Protein AF-A0A7D7VQY8-F1 (afdb_monomer)

Radius of gyration: 16.35 Å; Cα contacts (8 Å, |Δi|>4): 205; chains: 1; bounding box: 40×36×48 Å

Solvent-accessible surface area (backbone atoms only — not comparable to full-atom values): 7062 Å² total; per-residue (Å²): 98,48,28,39,61,49,46,52,49,54,50,51,50,51,53,47,31,70,70,41,86,53,70,70,53,47,66,67,78,67,68,69,46,79,44,56,21,20,31,60,9,71,38,97,61,21,48,47,56,94,84,37,50,26,38,37,39,31,41,57,16,86,73,41,86,80,78,50,50,75,72,21,52,42,67,46,51,72,48,76,42,78,46,77,40,63,86,42,66,48,86,42,68,68,57,55,54,51,56,50,69,72,53,82,58,61,46,68,45,82,39,79,92,76,75,43,77,44,74,77,51,59,118

pLDDT: mean 78.84, std 13.05, range [48.16, 96.81]

Secondary structure (DSSP, 8-state):
--HHHHHHHHHHHHHHHHH-SSTTGGG----EEEEES-TTTTSTTSPPPTTSEEEEEE---TT-TTS-TTTT-PPPTT-SEEEE-TTSPTT-HHHHHHHHHTS--EEEEEETTTTEEEEEEE-

Nearest PDB structures (foldseek):
  1rfl-assembly1_A  TM=3.544E-01  e=9.339E+00  Escherichia coli
  6o55-assembly1_A  TM=3.135E-01  e=9.973E+00  Legionella pneumophila subsp. pneumophila str. Philadelphia 1

Mean predicted aligned error: 8.58 Å

Foldseek 3Di:
DQQLVLLVVVVVQLVCQCPPPDVVSVPDDQAEDEAELAACLVPPSRADDLRHAYEYEQEQEPPPVPVCSVGRRDDHHNHPYYHYDHHDDRPDVVVVVVVVVVDWDADWDQDPVVRDTHGPGTD

Structure (mmCIF, N/CA/C/O backbone):
data_AF-A0A7D7VQY8-F1
#
_entry.id   AF-A0A7D7VQY8-F1
#
loop_
_atom_site.group_PDB
_atom_site.id
_atom_site.type_symbol
_atom_site.label_atom_id
_atom_site.label_alt_id
_atom_site.label_comp_id
_atom_site.label_asym_id
_atom_site.label_entity_id
_atom_site.label_seq_id
_atom_site.pdbx_PDB_ins_code
_atom_site.Cartn_x
_atom_site.Cartn_y
_atom_site.Cartn_z
_atom_site.occupancy
_atom_site.B_iso_or_equiv
_atom_site.auth_seq_id
_atom_site.auth_comp_id
_atom_site.auth_asym_id
_atom_site.auth_atom_id
_atom_site.pdbx_PDB_model_num
ATOM 1 N N . MET A 1 1 ? 1.894 1.555 -14.388 1.00 54.47 1 MET A N 1
ATOM 2 C CA . MET A 1 1 ? 1.509 2.930 -14.811 1.00 54.47 1 MET A CA 1
ATOM 3 C C . MET A 1 1 ? 0.106 3.324 -14.330 1.00 54.47 1 MET A C 1
ATOM 5 O O . MET A 1 1 ? -0.857 3.244 -15.089 1.00 54.47 1 MET A O 1
ATOM 9 N N . GLY A 1 2 ? -0.042 3.759 -13.075 1.00 57.84 2 GLY A N 1
ATOM 10 C CA . GLY A 1 2 ? -1.352 4.196 -12.558 1.00 57.84 2 GLY A CA 1
ATOM 11 C C . GLY A 1 2 ? -1.338 4.964 -11.236 1.00 57.84 2 GLY A C 1
ATOM 12 O O . GLY A 1 2 ? -2.393 5.136 -10.639 1.00 57.84 2 GLY A O 1
ATOM 13 N N . ASP A 1 3 ? -0.182 5.426 -10.772 1.00 64.12 3 ASP A N 1
ATOM 14 C CA . ASP A 1 3 ? 0.038 5.754 -9.357 1.00 64.12 3 ASP A CA 1
ATOM 15 C C . ASP A 1 3 ? -0.892 6.822 -8.779 1.00 64.12 3 ASP A C 1
ATOM 17 O O . ASP A 1 3 ? -1.682 6.548 -7.881 1.00 64.12 3 ASP A O 1
ATOM 21 N N . VAL A 1 4 ? -0.926 8.018 -9.375 1.00 66.50 4 VAL A N 1
ATOM 22 C CA . VAL A 1 4 ? -1.815 9.103 -8.917 1.00 66.50 4 VAL A CA 1
ATOM 23 C C . VAL A 1 4 ? -3.295 8.685 -8.935 1.00 66.50 4 VAL A C 1
ATOM 25 O O . VAL A 1 4 ? -4.085 9.107 -8.085 1.00 66.50 4 VAL A O 1
ATOM 28 N N . TYR A 1 5 ? -3.685 7.825 -9.881 1.00 71.69 5 TYR A N 1
ATOM 29 C CA . TYR A 1 5 ? -5.033 7.260 -9.925 1.00 71.69 5 TYR A CA 1
ATOM 30 C C . TYR A 1 5 ? -5.256 6.241 -8.792 1.00 71.69 5 TYR A C 1
ATOM 32 O O . TYR A 1 5 ? -6.290 6.289 -8.121 1.00 71.69 5 TYR A O 1
ATOM 40 N N . GLY A 1 6 ? -4.269 5.383 -8.524 1.00 81.00 6 GLY A N 1
ATOM 41 C CA . GLY A 1 6 ? -4.245 4.441 -7.404 1.00 81.00 6 GLY A CA 1
ATOM 42 C C . GLY A 1 6 ? -4.380 5.139 -6.050 1.00 81.00 6 GLY A C 1
ATOM 43 O O . GLY A 1 6 ? -5.275 4.798 -5.274 1.00 81.00 6 GLY A O 1
ATOM 44 N N . LYS A 1 7 ? -3.607 6.204 -5.798 1.00 86.31 7 LYS A N 1
ATOM 45 C CA . LYS A 1 7 ? -3.716 7.006 -4.563 1.00 86.31 7 LYS A CA 1
ATOM 46 C C . LYS A 1 7 ? -5.095 7.638 -4.399 1.00 86.31 7 LYS A C 1
ATOM 48 O O . LYS A 1 7 ? -5.664 7.639 -3.303 1.00 86.31 7 LYS A O 1
ATOM 53 N N . GLY A 1 8 ? -5.680 8.133 -5.493 1.00 85.75 8 GLY A N 1
ATOM 54 C CA . GLY A 1 8 ? -7.060 8.621 -5.506 1.00 85.75 8 GLY A CA 1
ATOM 55 C C . GLY A 1 8 ? -8.070 7.547 -5.087 1.00 85.75 8 GLY A C 1
ATOM 56 O O . GLY A 1 8 ? -8.988 7.825 -4.311 1.00 85.75 8 GLY A O 1
ATOM 57 N N . PHE A 1 9 ? -7.870 6.309 -5.542 1.00 88.88 9 PHE A N 1
ATOM 58 C CA . PHE A 1 9 ? -8.712 5.171 -5.187 1.00 88.88 9 PHE A CA 1
ATOM 59 C C . PHE A 1 9 ? -8.564 4.770 -3.714 1.00 88.88 9 PHE A C 1
ATOM 61 O O . PHE A 1 9 ? -9.571 4.634 -3.016 1.00 88.88 9 PHE A O 1
ATOM 68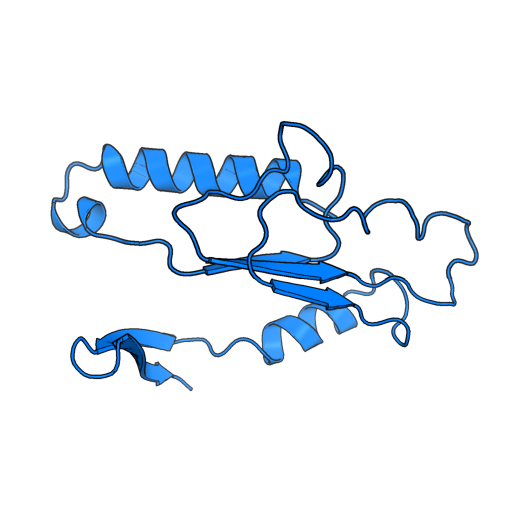 N N . VAL A 1 10 ? -7.331 4.683 -3.199 1.00 91.00 10 VAL A N 1
ATOM 69 C CA . VAL A 1 10 ? -7.061 4.431 -1.770 1.00 91.00 10 VAL A CA 1
ATOM 70 C C . VAL A 1 10 ? -7.748 5.488 -0.904 1.00 91.00 10 VAL A C 1
ATOM 72 O O . VAL A 1 10 ? -8.445 5.155 0.058 1.00 91.00 10 VAL A O 1
ATOM 75 N N . LYS A 1 11 ? -7.644 6.769 -1.281 1.00 90.81 11 LYS A N 1
ATOM 76 C CA . LYS A 1 11 ? -8.326 7.861 -0.578 1.00 90.81 11 LYS A CA 1
ATOM 77 C C . LYS A 1 11 ? -9.847 7.681 -0.565 1.00 90.81 11 LYS A C 1
ATOM 79 O O . LYS A 1 11 ? -10.463 7.828 0.491 1.00 90.81 11 LYS A O 1
ATOM 84 N N . ALA A 1 12 ? -10.448 7.331 -1.702 1.00 91.69 12 ALA A N 1
ATOM 85 C CA . ALA A 1 12 ? -11.885 7.085 -1.796 1.00 91.69 12 ALA A CA 1
ATOM 86 C C . ALA A 1 12 ? -12.329 5.899 -0.919 1.00 91.69 12 ALA A C 1
ATOM 88 O O . ALA A 1 12 ? -13.353 5.991 -0.240 1.00 91.69 12 ALA A O 1
ATOM 89 N N . ILE A 1 13 ? -11.542 4.818 -0.861 1.00 93.25 13 ILE A N 1
ATOM 90 C CA . ILE A 1 13 ? -11.806 3.677 0.030 1.00 93.25 13 ILE A CA 1
ATOM 91 C C . ILE A 1 13 ? -11.751 4.115 1.496 1.00 93.25 13 ILE A C 1
ATOM 93 O O . ILE A 1 13 ? -12.662 3.795 2.261 1.00 93.25 13 ILE A O 1
ATOM 97 N N . LYS A 1 14 ? -10.733 4.884 1.904 1.00 93.31 14 LYS A N 1
ATOM 98 C CA . LYS A 1 14 ? -10.639 5.407 3.279 1.00 93.31 14 LYS A CA 1
ATOM 99 C C . LYS A 1 14 ? -11.846 6.273 3.639 1.00 93.31 14 LYS A C 1
ATOM 101 O O . LYS A 1 14 ? -12.396 6.142 4.734 1.00 93.31 14 LYS A O 1
ATOM 106 N N . GLU A 1 15 ? -12.277 7.145 2.728 1.00 94.25 15 GLU A N 1
ATOM 107 C CA . GLU A 1 15 ? -13.473 7.971 2.919 1.00 94.25 15 GLU A CA 1
ATOM 108 C C . GLU A 1 15 ? -14.745 7.121 3.028 1.00 94.25 15 GLU A C 1
ATOM 110 O O . GLU A 1 15 ? -15.573 7.374 3.908 1.00 94.25 15 GLU A O 1
ATOM 115 N N . TYR A 1 16 ? -14.883 6.087 2.196 1.00 95.06 16 TYR A N 1
ATOM 116 C CA . TYR A 1 16 ? -15.990 5.137 2.268 1.00 95.06 16 TYR A CA 1
ATOM 117 C C . TYR A 1 16 ? -16.015 4.404 3.614 1.00 95.06 16 TYR A C 1
ATOM 119 O O . TYR A 1 16 ? -17.035 4.441 4.302 1.00 95.06 16 TYR A O 1
ATOM 127 N N . ILE A 1 17 ? -14.888 3.810 4.026 1.00 94.62 17 ILE A N 1
ATOM 128 C CA . ILE A 1 17 ? -14.732 3.094 5.301 1.00 94.62 17 ILE A CA 1
ATOM 129 C C . ILE A 1 17 ? -15.127 4.000 6.466 1.00 94.62 17 ILE A C 1
ATOM 131 O O . ILE A 1 17 ? -15.975 3.625 7.275 1.00 94.62 17 ILE A O 1
ATOM 135 N N . LYS A 1 18 ? -14.573 5.218 6.523 1.00 93.19 18 LYS A N 1
ATOM 136 C CA . LYS A 1 18 ? -14.795 6.176 7.615 1.00 93.19 18 LYS A CA 1
ATOM 137 C C . LYS A 1 18 ? -16.259 6.595 7.751 1.00 93.19 18 LYS A C 1
ATOM 139 O O . LYS A 1 18 ? -16.759 6.725 8.869 1.00 93.19 18 LYS A O 1
ATOM 144 N N . ASN A 1 19 ? -16.939 6.810 6.626 1.00 95.81 19 ASN A N 1
ATOM 145 C CA . ASN A 1 19 ? -18.304 7.336 6.594 1.00 95.81 19 ASN A CA 1
ATOM 146 C C . ASN A 1 19 ? -19.381 6.240 6.522 1.00 95.81 19 ASN A C 1
ATOM 148 O O . ASN A 1 19 ? -20.575 6.547 6.460 1.00 95.81 19 ASN A O 1
ATOM 152 N N . HIS A 1 20 ? -18.992 4.963 6.531 1.00 96.81 20 HIS A N 1
ATOM 153 C CA . HIS A 1 20 ? -19.936 3.866 6.376 1.00 96.81 20 HIS A CA 1
ATOM 154 C C . HIS A 1 20 ? -20.894 3.739 7.571 1.00 96.81 20 HIS A C 1
ATOM 156 O O . HIS A 1 20 ? -20.512 3.886 8.735 1.00 96.81 20 HIS A O 1
ATOM 162 N N . LYS A 1 21 ? -22.161 3.396 7.304 1.00 96.19 21 LYS A N 1
ATOM 163 C CA . LYS A 1 21 ? -23.176 3.226 8.361 1.00 96.19 21 LYS A CA 1
ATOM 164 C C . LYS A 1 21 ? -22.862 2.027 9.263 1.00 96.19 21 LYS A C 1
ATOM 166 O O . LYS A 1 21 ? -22.948 2.136 10.487 1.00 96.19 21 LYS A O 1
ATOM 171 N N . ASP A 1 22 ? -22.449 0.909 8.665 1.00 95.81 22 ASP A N 1
ATOM 172 C CA . ASP A 1 22 ? -22.071 -0.312 9.391 1.00 95.81 22 ASP A CA 1
ATOM 173 C C . ASP A 1 22 ? -20.797 -0.084 10.240 1.00 95.81 22 ASP A C 1
ATOM 175 O O . ASP A 1 22 ? -19.740 0.220 9.675 1.00 95.81 22 ASP A O 1
ATOM 179 N N . PRO A 1 23 ? -20.858 -0.231 11.582 1.00 92.75 23 PRO A N 1
ATOM 180 C CA . PRO A 1 23 ? -19.692 -0.113 12.459 1.00 92.75 23 PRO A CA 1
ATOM 181 C C . PRO A 1 23 ? -18.569 -1.113 12.165 1.00 92.75 23 PRO A C 1
ATOM 183 O O . PRO A 1 23 ? -17.425 -0.838 12.511 1.00 92.75 23 PRO A O 1
ATOM 186 N N . ARG A 1 24 ? -18.871 -2.270 11.563 1.00 90.81 24 ARG A N 1
ATOM 187 C CA . ARG A 1 24 ? -17.868 -3.287 11.211 1.00 90.81 24 ARG A CA 1
ATOM 188 C C . ARG A 1 24 ? -17.006 -2.821 10.047 1.00 90.81 24 ARG A C 1
ATOM 190 O O . ARG A 1 24 ? -15.791 -2.930 10.118 1.00 90.81 24 ARG A O 1
ATOM 197 N N . VAL A 1 25 ? -17.627 -2.215 9.033 1.00 90.19 25 VAL A N 1
ATOM 198 C CA . VAL A 1 25 ? -16.909 -1.622 7.894 1.00 90.19 25 VAL A CA 1
ATOM 199 C C . VAL A 1 25 ? -16.006 -0.489 8.370 1.00 90.19 25 VAL A C 1
ATOM 201 O O . VAL A 1 25 ? -14.855 -0.430 7.970 1.00 90.19 25 VAL A O 1
ATOM 204 N N . ARG A 1 26 ? -16.469 0.338 9.317 1.00 92.31 26 ARG A N 1
ATOM 205 C CA . ARG A 1 26 ? -15.662 1.407 9.936 1.00 92.31 26 ARG A CA 1
ATOM 206 C C . ARG A 1 26 ? -14.416 0.927 10.696 1.00 92.31 26 ARG A C 1
ATOM 208 O O . ARG A 1 26 ? -13.594 1.762 11.059 1.00 92.31 26 ARG A O 1
ATOM 215 N N . ARG A 1 27 ? -14.290 -0.375 10.975 1.00 88.62 27 ARG A N 1
ATOM 216 C CA . ARG A 1 27 ? -13.113 -0.987 11.621 1.00 88.62 27 ARG A CA 1
ATOM 217 C C . ARG A 1 27 ? -12.142 -1.620 10.625 1.00 88.62 27 ARG A C 1
ATOM 219 O O . ARG A 1 27 ? -11.111 -2.123 11.055 1.00 88.62 27 ARG A O 1
ATOM 226 N N . VAL A 1 28 ? -12.472 -1.631 9.334 1.00 89.62 28 VAL A N 1
ATOM 227 C CA . VAL A 1 28 ? -11.581 -2.150 8.293 1.00 89.62 28 VAL A CA 1
ATOM 228 C C . VAL A 1 28 ? -10.329 -1.280 8.224 1.00 89.62 28 VAL A C 1
ATOM 230 O O . VAL A 1 28 ? -10.410 -0.052 8.277 1.00 89.62 28 VAL A O 1
ATOM 233 N N . LEU A 1 29 ? -9.181 -1.938 8.098 1.00 87.12 29 LEU A N 1
ATOM 234 C CA . LEU A 1 29 ? -7.880 -1.318 7.896 1.00 87.12 29 LEU A CA 1
ATOM 235 C C . LEU A 1 29 ? -7.377 -1.678 6.501 1.00 87.12 29 LEU A C 1
ATOM 237 O O . LEU A 1 29 ? -7.629 -2.778 6.012 1.00 87.12 29 LEU A O 1
ATOM 241 N N . ILE A 1 30 ? -6.664 -0.746 5.879 1.00 89.56 30 ILE A N 1
ATOM 242 C CA . ILE A 1 30 ? -5.857 -1.028 4.694 1.00 89.56 30 ILE A CA 1
ATOM 243 C C . ILE A 1 30 ? -4.451 -1.269 5.232 1.00 89.56 30 ILE A C 1
ATOM 245 O O . ILE A 1 30 ? -3.843 -0.341 5.760 1.00 89.56 30 ILE A O 1
ATOM 249 N N . SER A 1 31 ? -3.993 -2.517 5.201 1.00 87.50 31 SER A N 1
ATOM 250 C CA . SER A 1 31 ? -2.696 -2.901 5.764 1.00 87.50 31 SER A CA 1
ATOM 251 C C . SER A 1 31 ? -1.545 -2.666 4.793 1.00 87.50 31 SER A C 1
ATOM 253 O O . SER A 1 31 ? -0.463 -2.315 5.243 1.00 87.50 31 SER A O 1
ATOM 255 N N . LEU A 1 32 ? -1.792 -2.842 3.493 1.00 87.94 32 LEU A N 1
ATOM 256 C CA . LEU A 1 32 ? -0.795 -2.758 2.433 1.00 87.94 32 LEU A CA 1
ATOM 257 C C . LEU A 1 32 ? -1.374 -2.034 1.211 1.00 87.94 32 LEU A C 1
ATOM 259 O O . LEU A 1 32 ? -2.507 -2.303 0.804 1.00 87.94 32 LEU A O 1
ATOM 263 N N . VAL A 1 33 ? -0.569 -1.165 0.608 1.00 90.50 33 VAL A N 1
ATOM 264 C CA . VAL A 1 33 ? -0.722 -0.705 -0.777 1.00 90.50 33 VAL A CA 1
ATOM 265 C C . VAL A 1 33 ? 0.544 -1.108 -1.526 1.00 90.50 33 VAL A C 1
ATOM 267 O O . VAL A 1 33 ? 1.643 -0.890 -1.030 1.00 90.50 33 VAL A O 1
ATOM 270 N N . ALA A 1 34 ? 0.381 -1.741 -2.686 1.00 88.44 34 ALA A N 1
ATOM 271 C CA . ALA A 1 34 ? 1.482 -2.135 -3.554 1.00 88.44 34 ALA A CA 1
ATOM 272 C C . ALA A 1 34 ? 1.358 -1.391 -4.889 1.00 88.44 34 ALA A C 1
ATOM 274 O O . ALA A 1 34 ? 0.393 -1.608 -5.628 1.00 88.44 34 ALA A O 1
ATOM 275 N N . ASP A 1 35 ? 2.315 -0.515 -5.180 1.00 86.06 35 ASP A N 1
ATOM 276 C CA . ASP A 1 35 ? 2.339 0.325 -6.373 1.00 86.06 35 ASP A CA 1
ATOM 277 C C . ASP A 1 35 ? 3.373 -0.192 -7.369 1.00 86.06 35 ASP A C 1
ATOM 279 O O . ASP A 1 35 ? 4.551 -0.341 -7.054 1.00 86.06 35 ASP A O 1
ATOM 283 N N . PHE A 1 36 ? 2.918 -0.469 -8.589 1.00 81.44 36 PHE A N 1
ATOM 284 C CA . PHE A 1 36 ? 3.725 -1.083 -9.642 1.00 81.44 36 PHE A CA 1
ATOM 285 C C . PHE A 1 36 ? 3.933 -0.107 -10.792 1.00 81.44 36 PHE A C 1
ATOM 287 O O . PHE A 1 36 ? 2.958 0.365 -11.404 1.00 81.44 36 PHE A O 1
ATOM 294 N N . ASP A 1 37 ? 5.197 0.162 -11.108 1.00 76.25 37 ASP A N 1
ATOM 295 C CA . ASP A 1 37 ? 5.626 1.138 -12.109 1.00 76.25 37 ASP A CA 1
ATOM 296 C C . ASP A 1 37 ? 4.828 2.441 -11.990 1.00 76.25 37 ASP A C 1
ATOM 298 O O . ASP A 1 37 ? 3.963 2.751 -12.841 1.00 76.25 37 ASP A O 1
ATOM 302 N N . PRO A 1 38 ? 4.987 3.152 -10.862 1.00 74.38 38 PRO A N 1
ATOM 303 C CA . PRO A 1 38 ? 4.155 4.292 -10.579 1.00 74.38 38 PRO A CA 1
ATOM 304 C C . PRO A 1 38 ? 4.502 5.481 -11.485 1.00 74.38 38 PRO A C 1
ATOM 306 O O . PRO A 1 38 ? 5.645 5.917 -11.616 1.00 74.38 38 PRO A O 1
ATOM 309 N N . PHE A 1 39 ? 3.471 6.026 -12.135 1.00 75.12 39 PHE A N 1
ATOM 310 C CA . PHE A 1 39 ? 3.567 7.206 -12.993 1.00 75.12 39 PHE A CA 1
ATOM 311 C C . PHE A 1 39 ? 3.209 8.456 -12.189 1.00 75.12 39 PHE A C 1
ATOM 313 O O . PHE A 1 39 ? 2.101 8.525 -11.657 1.00 75.12 39 PHE A O 1
ATOM 320 N N . GLN A 1 40 ? 4.094 9.458 -12.171 1.00 73.56 40 GLN A N 1
ATOM 321 C CA . GLN A 1 40 ? 3.956 10.689 -11.374 1.00 73.56 40 GLN A CA 1
ATOM 322 C C . GLN A 1 40 ? 4.042 10.482 -9.848 1.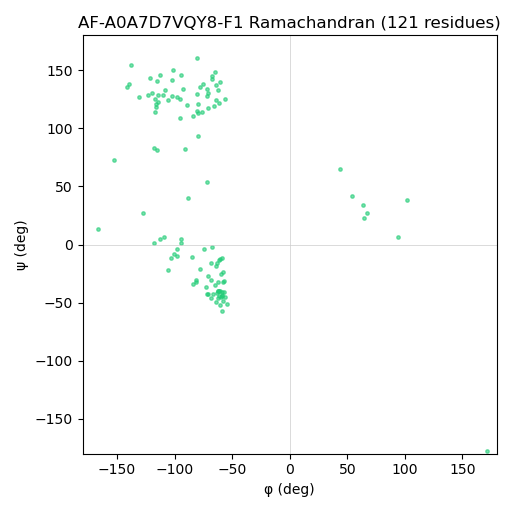00 73.56 40 GLN A C 1
ATOM 324 O O . GLN A 1 40 ? 3.483 11.286 -9.087 1.00 73.56 40 GLN A O 1
ATOM 329 N N . ALA A 1 41 ? 4.752 9.443 -9.402 1.00 74.81 41 ALA A N 1
ATOM 330 C CA . ALA A 1 41 ? 4.971 9.141 -7.985 1.00 74.81 41 ALA A CA 1
ATOM 331 C C . ALA A 1 41 ? 5.731 10.247 -7.243 1.00 74.81 41 ALA A C 1
ATOM 333 O O . ALA A 1 41 ? 5.444 10.543 -6.085 1.00 74.81 41 ALA A O 1
ATOM 334 N N . GLY A 1 42 ? 6.630 10.951 -7.939 1.00 73.69 42 GLY A N 1
ATOM 335 C CA . GLY A 1 42 ? 7.362 12.090 -7.380 1.00 73.69 42 GLY A CA 1
ATOM 336 C C . GLY A 1 42 ? 6.509 13.357 -7.234 1.00 73.69 42 GLY A C 1
ATOM 337 O O . GLY A 1 42 ? 6.980 14.389 -6.749 1.00 73.69 42 GLY A O 1
ATOM 338 N N . SER A 1 43 ? 5.249 13.332 -7.679 1.00 81.50 43 SER A N 1
ATOM 339 C CA . SER A 1 43 ? 4.343 14.469 -7.553 1.00 81.50 43 SER A CA 1
ATOM 340 C C . SER A 1 43 ? 3.735 14.559 -6.152 1.00 81.50 43 SER A C 1
ATOM 342 O O . SER A 1 43 ? 3.583 13.579 -5.429 1.00 81.50 43 SER A O 1
ATOM 344 N N . LYS A 1 44 ? 3.228 15.744 -5.788 1.00 79.75 44 LYS A N 1
ATOM 345 C CA . LYS A 1 44 ? 2.464 15.925 -4.538 1.00 79.75 44 LYS A CA 1
ATOM 346 C C . LYS A 1 44 ? 1.199 15.053 -4.429 1.00 79.75 44 LYS A C 1
ATOM 348 O O . LYS A 1 44 ? 0.581 15.049 -3.368 1.00 79.75 44 LYS A O 1
ATOM 353 N N . TYR A 1 45 ? 0.778 14.408 -5.518 1.00 79.44 45 TYR A N 1
ATOM 354 C CA . TYR A 1 45 ? -0.399 13.542 -5.575 1.00 79.44 45 TYR A CA 1
ATOM 355 C C . TYR A 1 45 ? -0.056 12.046 -5.566 1.00 79.44 45 TYR A C 1
ATOM 357 O O . TYR A 1 45 ? -0.972 11.250 -5.388 1.00 79.44 45 TYR A O 1
ATOM 365 N N . GLY A 1 46 ? 1.218 11.684 -5.743 1.00 82.31 46 GLY A N 1
ATOM 366 C CA . GLY A 1 46 ? 1.709 10.303 -5.708 1.00 82.31 46 GLY A CA 1
ATOM 367 C C . GLY A 1 46 ? 2.232 9.868 -4.339 1.00 82.31 46 GLY A C 1
ATOM 368 O O . GLY A 1 46 ? 2.752 8.777 -4.217 1.00 82.31 46 GLY A O 1
ATOM 369 N N . LYS A 1 47 ? 2.115 10.710 -3.304 1.00 87.56 47 LYS A N 1
ATOM 370 C CA . LYS A 1 47 ? 2.681 10.426 -1.976 1.00 87.56 47 LYS A CA 1
ATOM 371 C C . LYS A 1 47 ? 1.993 9.256 -1.274 1.00 87.56 47 LYS A C 1
ATOM 373 O O . LYS A 1 47 ? 0.757 9.172 -1.290 1.00 87.56 47 LYS A O 1
ATOM 378 N N . ALA A 1 48 ? 2.788 8.492 -0.532 1.00 88.69 48 ALA A N 1
ATOM 379 C CA . ALA A 1 48 ? 2.306 7.399 0.297 1.00 88.69 48 ALA A CA 1
ATOM 380 C C . ALA A 1 48 ? 1.423 7.915 1.431 1.00 88.69 48 ALA A C 1
ATOM 382 O O . ALA A 1 48 ? 1.610 9.019 1.961 1.00 88.69 48 ALA A O 1
ATOM 383 N N . ASP A 1 49 ? 0.445 7.103 1.831 1.00 89.12 49 ASP A N 1
ATOM 384 C CA . ASP A 1 49 ? -0.323 7.393 3.033 1.00 89.12 49 ASP A CA 1
ATOM 385 C C . ASP A 1 49 ? 0.491 6.958 4.257 1.00 89.12 49 ASP A C 1
ATOM 387 O O . ASP A 1 49 ? 0.751 5.769 4.404 1.00 89.12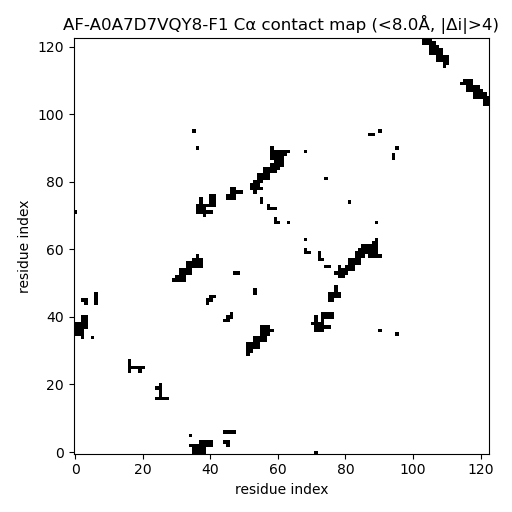 49 ASP A O 1
ATOM 391 N N . PRO A 1 50 ? 0.823 7.859 5.196 1.00 89.50 50 PRO A N 1
ATOM 392 C CA . PRO A 1 50 ? 1.709 7.534 6.317 1.00 89.50 50 PRO A CA 1
ATOM 393 C C . PRO A 1 50 ? 1.108 6.539 7.324 1.00 89.50 50 PRO A C 1
ATOM 395 O O . PRO A 1 50 ? 1.748 6.214 8.319 1.00 89.50 50 PRO A O 1
ATOM 398 N N . ASN A 1 51 ? -0.144 6.110 7.131 1.00 88.88 51 ASN A N 1
ATOM 399 C CA . ASN A 1 51 ? -0.811 5.126 7.985 1.00 88.88 51 ASN A CA 1
ATOM 400 C C . ASN A 1 51 ? -1.013 3.773 7.291 1.00 88.88 51 ASN A C 1
ATOM 402 O O . ASN A 1 51 ? -1.743 2.938 7.825 1.00 88.88 51 ASN A O 1
ATOM 406 N N . ILE A 1 52 ? -0.474 3.588 6.086 1.00 90.50 52 ILE A N 1
ATOM 407 C CA . ILE A 1 52 ? -0.610 2.356 5.315 1.00 90.50 52 ILE A CA 1
ATOM 408 C C . ILE A 1 52 ? 0.777 1.953 4.845 1.00 90.50 52 ILE A C 1
ATOM 410 O O . ILE A 1 52 ? 1.457 2.754 4.210 1.00 90.50 52 ILE A O 1
ATOM 414 N N . TYR A 1 53 ? 1.163 0.711 5.129 1.00 89.75 53 TYR A N 1
ATOM 415 C CA . TYR A 1 53 ? 2.430 0.189 4.644 1.00 89.75 53 TYR A CA 1
ATOM 416 C C . TYR A 1 53 ? 2.415 0.187 3.113 1.00 89.75 53 TYR A C 1
ATOM 418 O O . TYR A 1 53 ? 1.513 -0.395 2.504 1.00 89.75 53 TYR A O 1
ATOM 426 N N . THR A 1 54 ? 3.363 0.881 2.494 1.00 90.62 54 THR A N 1
ATOM 427 C CA . THR A 1 54 ? 3.395 1.089 1.044 1.00 90.62 54 THR A CA 1
ATOM 428 C C . THR A 1 54 ? 4.628 0.421 0.448 1.00 90.62 54 THR A C 1
ATOM 430 O O . THR A 1 54 ? 5.759 0.774 0.784 1.00 90.62 54 THR A O 1
ATOM 433 N N . GLN A 1 55 ? 4.399 -0.553 -0.435 1.00 89.44 55 GLN A N 1
ATOM 434 C CA . GLN A 1 55 ? 5.431 -1.228 -1.216 1.00 89.44 55 GLN A CA 1
ATOM 435 C C . GLN A 1 55 ? 5.435 -0.689 -2.638 1.00 89.44 55 GLN A C 1
ATOM 437 O O . GLN A 1 55 ? 4.417 -0.713 -3.321 1.00 89.44 55 GLN A O 1
ATOM 442 N N . GLN A 1 56 ? 6.599 -0.273 -3.106 1.00 86.31 56 GLN A N 1
ATOM 443 C CA . GLN A 1 56 ? 6.801 0.176 -4.468 1.00 86.31 56 GLN A CA 1
ATOM 444 C C . GLN A 1 56 ? 7.609 -0.860 -5.253 1.00 86.31 56 GLN A C 1
ATOM 446 O O . GLN A 1 56 ? 8.656 -1.316 -4.795 1.00 86.31 56 GLN A O 1
ATOM 451 N N . PHE A 1 57 ? 7.153 -1.183 -6.459 1.00 83.25 57 PHE A N 1
ATOM 452 C CA . PHE A 1 57 ? 7.844 -2.030 -7.426 1.00 83.25 57 PHE A CA 1
ATOM 453 C C . PHE A 1 57 ? 8.182 -1.195 -8.662 1.00 83.25 57 PHE A C 1
ATOM 455 O O . PHE A 1 57 ? 7.292 -0.608 -9.284 1.00 83.25 57 PHE A O 1
ATOM 462 N N . ILE A 1 58 ? 9.472 -1.119 -8.976 1.00 79.81 58 ILE A N 1
ATOM 463 C CA . ILE A 1 58 ? 10.043 -0.364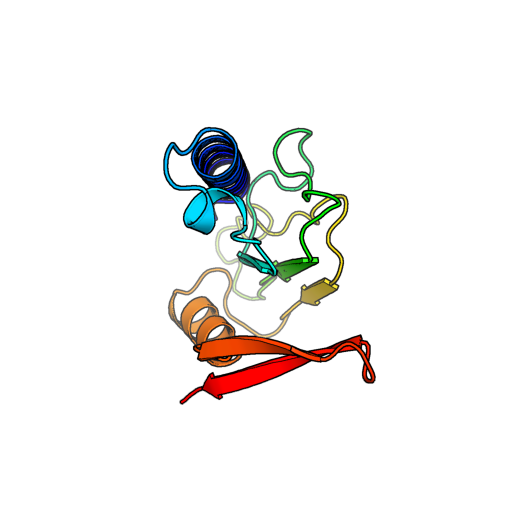 -10.091 1.00 79.81 58 ILE A CA 1
ATOM 464 C C . ILE A 1 58 ? 10.643 -1.362 -11.082 1.00 79.81 58 ILE A C 1
ATOM 466 O O . ILE A 1 58 ? 11.445 -2.217 -10.702 1.00 79.81 58 ILE A O 1
ATOM 470 N N . HIS A 1 59 ? 10.270 -1.244 -12.355 1.00 74.38 59 HIS A N 1
ATOM 471 C CA . HIS A 1 59 ? 10.809 -2.058 -13.440 1.00 74.38 59 HIS A CA 1
ATOM 472 C C . HIS A 1 59 ? 11.587 -1.186 -14.429 1.00 74.38 59 HIS A C 1
ATOM 474 O O . HIS A 1 59 ? 11.076 -0.811 -15.493 1.00 74.38 59 HIS A O 1
ATOM 480 N N . ASP A 1 60 ? 12.843 -0.878 -14.102 1.00 66.75 60 ASP A N 1
ATOM 481 C CA . ASP A 1 60 ? 13.750 -0.144 -14.992 1.00 66.75 60 ASP A CA 1
ATOM 482 C C . ASP A 1 60 ? 14.559 -1.114 -15.878 1.00 66.75 60 ASP A C 1
ATOM 484 O O . ASP A 1 60 ? 15.670 -1.543 -15.568 1.00 66.75 60 ASP A O 1
ATOM 488 N N . GLY A 1 61 ? 13.937 -1.556 -16.974 1.00 58.78 61 GLY A N 1
ATOM 489 C CA . GLY A 1 61 ? 14.450 -2.620 -17.841 1.00 58.78 61 GLY A CA 1
ATOM 490 C C . GLY A 1 61 ? 15.269 -2.166 -19.059 1.00 58.78 61 GLY A C 1
ATOM 491 O O . GLY A 1 61 ? 14.921 -1.213 -19.750 1.00 58.78 61 GLY A O 1
ATOM 492 N N . PHE A 1 62 ? 16.281 -2.966 -19.431 1.00 48.31 62 PHE A N 1
ATOM 493 C CA . PHE A 1 62 ? 17.224 -2.741 -20.551 1.00 48.31 62 PHE A CA 1
ATOM 494 C C . PHE A 1 62 ? 16.592 -2.590 -21.956 1.00 48.31 62 PHE A C 1
ATOM 496 O O . PHE A 1 62 ? 17.202 -1.997 -22.847 1.00 48.31 62 PHE A O 1
ATOM 503 N N . TRP A 1 63 ? 15.385 -3.120 -22.192 1.00 48.81 63 TRP A N 1
ATOM 504 C CA . TRP A 1 63 ? 14.676 -3.016 -23.482 1.00 48.81 63 TRP A CA 1
ATOM 505 C C . TRP A 1 63 ? 13.817 -1.747 -23.584 1.00 48.81 63 TRP A C 1
ATOM 507 O O . TRP A 1 63 ? 12.737 -1.749 -24.178 1.00 48.81 63 TRP A O 1
ATOM 517 N N . ASP A 1 64 ? 14.337 -0.631 -23.082 1.00 51.91 64 ASP A N 1
ATOM 518 C CA . ASP A 1 64 ? 13.811 0.706 -23.337 1.00 51.91 64 ASP A CA 1
ATOM 519 C C . ASP A 1 64 ? 14.094 1.170 -24.788 1.00 51.91 64 ASP A C 1
ATOM 521 O O . ASP A 1 64 ? 14.682 2.219 -25.051 1.00 51.91 64 ASP A O 1
ATOM 525 N N . ILE A 1 65 ? 13.701 0.355 -25.778 1.00 48.16 65 ILE A N 1
ATOM 526 C CA . ILE A 1 65 ? 13.964 0.569 -27.219 1.00 48.16 65 ILE A CA 1
ATOM 527 C C . ILE A 1 65 ? 13.292 1.856 -27.730 1.00 48.16 65 ILE A C 1
ATOM 529 O O . ILE A 1 65 ? 13.640 2.358 -28.798 1.00 48.16 65 ILE A O 1
ATOM 533 N N . PHE A 1 66 ? 12.335 2.405 -26.976 1.00 50.91 66 PHE A N 1
ATOM 534 C CA . PHE A 1 66 ? 11.584 3.605 -27.341 1.00 50.91 66 PHE A CA 1
ATOM 535 C C . PHE A 1 66 ? 11.875 4.825 -26.451 1.00 50.91 66 PHE A C 1
ATOM 537 O O . PHE A 1 66 ? 11.260 5.869 -26.670 1.00 50.91 66 PHE A O 1
ATOM 544 N N . GLY A 1 67 ? 12.821 4.740 -25.503 1.00 49.84 67 GLY A N 1
ATOM 545 C CA . GLY A 1 67 ? 13.207 5.865 -24.639 1.00 49.84 67 GLY A CA 1
ATOM 546 C C . GLY A 1 67 ? 12.073 6.356 -23.733 1.00 49.84 67 GLY A C 1
ATOM 547 O O . GLY A 1 67 ? 11.943 7.559 -23.498 1.00 49.84 67 GLY A O 1
ATOM 548 N N . ALA A 1 68 ? 11.224 5.432 -23.288 1.00 54.44 68 ALA A N 1
ATOM 549 C CA . ALA A 1 68 ? 10.047 5.653 -22.459 1.00 54.44 68 ALA A CA 1
ATOM 550 C C . ALA A 1 68 ? 10.133 4.936 -21.096 1.00 54.44 68 ALA A C 1
ATOM 552 O O . ALA A 1 68 ? 9.208 5.057 -20.309 1.00 54.44 68 ALA A O 1
ATOM 553 N N . GLY A 1 69 ? 11.219 4.232 -20.782 1.00 52.72 69 GLY A N 1
ATOM 554 C CA . GLY A 1 69 ? 11.426 3.480 -19.537 1.00 52.72 69 GLY A CA 1
ATOM 555 C C . GLY A 1 69 ? 11.578 4.368 -18.303 1.00 52.72 69 GLY A C 1
ATOM 556 O O . GLY A 1 69 ? 11.367 3.925 -17.184 1.00 52.72 69 GLY A O 1
ATOM 557 N N . TRP A 1 70 ? 11.838 5.663 -18.491 1.00 53.53 70 TRP A N 1
ATOM 558 C CA . TRP A 1 70 ? 11.742 6.666 -17.427 1.00 53.53 70 TRP A CA 1
ATOM 559 C C . TRP A 1 70 ? 10.290 7.082 -17.125 1.00 53.53 70 TRP A C 1
ATOM 561 O O . TRP A 1 70 ? 10.007 7.626 -16.055 1.00 53.53 70 TRP A O 1
ATOM 571 N N . LEU A 1 71 ? 9.356 6.865 -18.061 1.00 55.84 71 LEU A N 1
ATOM 572 C CA . LEU A 1 71 ? 7.943 7.184 -17.881 1.00 55.84 71 LEU A CA 1
ATOM 573 C C . LEU A 1 71 ? 7.315 6.069 -17.050 1.00 55.84 71 LEU A C 1
ATOM 575 O O . LEU A 1 71 ? 6.819 5.098 -17.607 1.00 55.84 71 LEU A O 1
ATOM 579 N N . ALA A 1 72 ? 7.281 6.280 -15.732 1.00 64.44 72 ALA A N 1
ATOM 580 C CA . ALA A 1 72 ? 6.654 5.428 -14.713 1.00 64.44 72 ALA A CA 1
ATOM 581 C C . ALA A 1 72 ? 7.579 4.520 -13.886 1.00 64.44 72 ALA A C 1
ATOM 583 O O . ALA A 1 72 ? 7.182 3.425 -13.511 1.00 64.44 72 ALA A O 1
ATOM 584 N N . ASN A 1 73 ? 8.761 5.025 -13.539 1.00 69.31 73 ASN A N 1
ATOM 585 C CA . ASN A 1 73 ? 9.670 4.438 -12.548 1.00 69.31 73 ASN A CA 1
ATOM 586 C C . ASN A 1 73 ? 10.072 5.478 -11.480 1.00 69.31 73 ASN A C 1
ATOM 588 O O . ASN A 1 73 ? 11.166 5.452 -10.923 1.00 69.31 73 ASN A O 1
ATOM 592 N N . GLU A 1 74 ? 9.210 6.471 -11.231 1.00 76.94 74 GLU A N 1
ATOM 593 C CA . GLU A 1 74 ? 9.510 7.523 -10.258 1.00 76.94 74 GLU A CA 1
ATOM 594 C C . GLU A 1 74 ? 9.431 6.964 -8.838 1.00 76.94 74 GLU A C 1
ATOM 596 O O . GLU A 1 74 ? 8.452 6.313 -8.495 1.00 76.94 74 GLU A O 1
ATOM 601 N N . ASN A 1 75 ? 10.419 7.258 -7.992 1.00 82.12 75 ASN A N 1
ATOM 602 C CA . ASN A 1 75 ? 10.349 6.912 -6.573 1.00 82.12 75 ASN A CA 1
ATOM 603 C C . ASN A 1 75 ? 9.179 7.632 -5.894 1.00 82.12 75 ASN A C 1
ATOM 605 O O . ASN A 1 75 ? 9.012 8.846 -6.044 1.00 82.12 75 ASN A O 1
ATOM 609 N N . GLU A 1 76 ? 8.404 6.882 -5.122 1.00 84.25 76 GLU A N 1
ATOM 610 C CA . GLU A 1 76 ? 7.304 7.413 -4.338 1.00 84.25 76 GLU A CA 1
ATOM 611 C C . GLU A 1 76 ? 7.814 8.037 -3.030 1.00 84.25 76 GLU A C 1
ATOM 613 O O . GLU A 1 76 ? 8.547 7.426 -2.250 1.00 84.25 76 GLU A O 1
ATOM 618 N N . GLU A 1 77 ? 7.399 9.274 -2.751 1.00 87.25 77 GLU A N 1
ATOM 619 C CA . GLU A 1 77 ? 7.711 9.911 -1.473 1.00 87.25 77 GLU A CA 1
ATOM 620 C C . GLU A 1 77 ? 6.913 9.253 -0.336 1.00 87.25 77 GLU A C 1
ATOM 622 O O . GLU A 1 77 ? 5.685 9.358 -0.282 1.00 87.25 77 GLU A O 1
ATOM 627 N N . GLY A 1 78 ? 7.631 8.648 0.614 1.00 86.62 78 GLY A N 1
ATOM 628 C CA . GLY A 1 78 ? 7.053 8.046 1.817 1.00 86.62 78 GLY A CA 1
ATOM 629 C C . GLY A 1 78 ? 6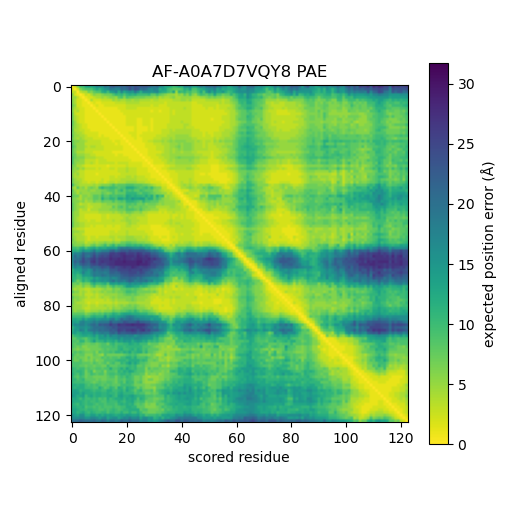.745 6.553 1.712 1.00 86.62 78 GLY A C 1
ATOM 630 O O . GLY A 1 78 ? 6.153 6.029 2.650 1.00 86.62 78 GLY A O 1
ATOM 631 N N . ALA A 1 79 ? 7.135 5.881 0.623 1.00 87.81 79 ALA A N 1
ATOM 632 C CA . ALA A 1 79 ? 7.072 4.424 0.545 1.00 87.81 79 ALA A CA 1
ATOM 633 C C . ALA A 1 79 ? 7.944 3.775 1.636 1.00 87.81 79 ALA A C 1
ATOM 635 O O . ALA A 1 79 ? 9.052 4.241 1.920 1.00 87.81 79 ALA A O 1
ATOM 636 N N . ASP A 1 80 ? 7.439 2.702 2.246 1.00 90.44 80 ASP A N 1
ATOM 637 C CA . ASP A 1 80 ? 8.136 1.973 3.309 1.00 90.44 80 ASP A CA 1
ATOM 638 C C . ASP A 1 80 ? 9.172 0.993 2.744 1.00 90.44 80 ASP A C 1
ATOM 640 O O . ASP A 1 80 ? 10.205 0.738 3.366 1.00 90.44 80 ASP A O 1
ATOM 644 N N . GLU A 1 81 ? 8.900 0.439 1.562 1.00 89.06 81 GLU A N 1
ATOM 645 C CA . GLU A 1 81 ? 9.793 -0.472 0.856 1.00 89.06 81 GLU A CA 1
ATOM 646 C C . GLU A 1 81 ? 9.746 -0.199 -0.650 1.00 89.06 81 GLU A C 1
ATOM 648 O O . GLU A 1 81 ? 8.671 -0.086 -1.234 1.00 89.06 81 GLU A O 1
ATOM 653 N N . THR A 1 82 ? 10.916 -0.158 -1.287 1.00 85.19 82 THR A N 1
ATOM 654 C CA . THR A 1 82 ? 11.054 -0.030 -2.742 1.00 85.19 82 TH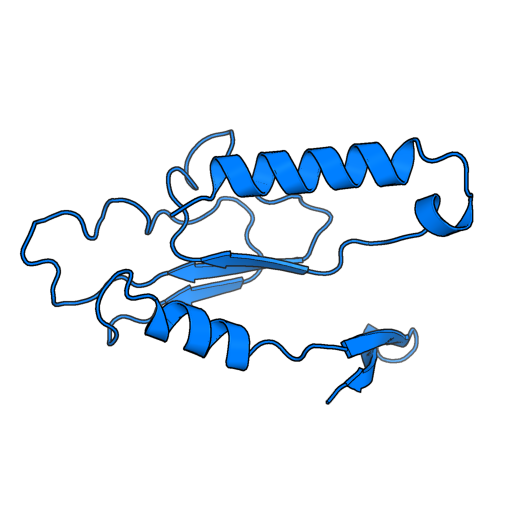R A CA 1
ATOM 655 C C . THR A 1 82 ? 11.869 -1.204 -3.272 1.00 85.19 82 THR A C 1
ATOM 657 O O . THR A 1 82 ? 12.958 -1.487 -2.768 1.00 85.19 82 THR A O 1
ATOM 660 N N . LYS A 1 83 ? 11.345 -1.891 -4.287 1.00 83.25 83 LYS A N 1
ATOM 661 C CA . LYS A 1 83 ? 11.988 -3.011 -4.978 1.00 83.25 83 LYS A CA 1
ATOM 662 C C . LYS A 1 83 ? 12.229 -2.631 -6.428 1.00 83.25 83 LYS A C 1
ATOM 664 O O . LYS A 1 83 ? 11.289 -2.262 -7.123 1.00 83.25 83 LYS A O 1
ATOM 669 N N . ASP A 1 84 ? 13.477 -2.747 -6.857 1.00 75.81 84 ASP A N 1
ATOM 670 C CA . ASP A 1 84 ? 13.902 -2.476 -8.227 1.00 75.81 84 ASP A CA 1
ATOM 671 C C . ASP A 1 84 ? 14.294 -3.792 -8.913 1.00 75.81 84 ASP A C 1
ATOM 673 O O . ASP A 1 84 ? 15.062 -4.586 -8.353 1.00 75.81 84 ASP A O 1
ATOM 677 N N . ASP A 1 85 ? 13.743 -4.049 -10.097 1.00 70.31 85 ASP A N 1
ATOM 678 C CA . ASP A 1 85 ? 14.089 -5.201 -10.929 1.00 70.31 85 ASP A CA 1
ATOM 679 C C . ASP A 1 85 ? 14.673 -4.752 -12.276 1.00 70.31 85 ASP A C 1
ATOM 681 O O . ASP A 1 85 ? 14.005 -4.742 -13.313 1.00 70.31 85 ASP A O 1
ATOM 685 N N . GLU A 1 86 ? 15.978 -4.463 -12.260 1.00 63.09 86 GLU A N 1
ATOM 686 C CA . GLU A 1 86 ? 16.781 -4.061 -13.427 1.00 63.09 86 GLU A CA 1
ATOM 687 C C . GLU A 1 86 ? 16.834 -5.125 -14.554 1.00 63.09 86 GLU A C 1
ATOM 689 O O . GLU A 1 86 ? 17.334 -4.874 -15.656 1.00 63.09 86 GLU A O 1
ATOM 694 N N . LYS A 1 87 ? 16.394 -6.368 -14.291 1.00 58.00 87 LYS A N 1
ATOM 695 C CA . LYS A 1 87 ? 16.570 -7.514 -15.207 1.00 58.00 87 LYS A CA 1
ATOM 696 C C . LYS A 1 87 ? 15.334 -7.850 -16.030 1.00 58.00 87 LYS A C 1
ATOM 698 O O . LYS A 1 87 ? 15.432 -8.695 -16.927 1.00 58.00 87 LYS A O 1
ATOM 703 N N . LYS A 1 88 ? 14.185 -7.237 -15.753 1.00 56.03 88 LYS A N 1
ATOM 704 C CA . LYS A 1 88 ? 12.931 -7.538 -16.451 1.00 56.03 88 LYS A CA 1
ATOM 705 C C . LYS A 1 88 ? 12.608 -6.494 -17.510 1.00 56.03 88 LYS A C 1
ATOM 707 O O . LYS A 1 88 ? 12.997 -5.339 -17.431 1.00 56.03 88 LYS A O 1
ATOM 712 N N . SER A 1 89 ? 11.917 -6.936 -18.556 1.00 57.44 89 SER A N 1
ATOM 713 C CA . SER A 1 89 ? 11.457 -6.057 -19.628 1.00 57.44 89 SER A CA 1
ATOM 714 C C . SER A 1 89 ? 10.451 -5.052 -19.061 1.00 57.44 89 SER A C 1
ATOM 716 O O . SER A 1 89 ? 9.461 -5.466 -18.449 1.00 57.44 89 SER A O 1
ATOM 718 N N . SER A 1 90 ? 10.713 -3.757 -19.253 1.00 60.66 90 SER A N 1
ATOM 719 C CA . SER A 1 90 ? 9.930 -2.664 -18.677 1.00 60.66 90 SER A CA 1
ATOM 720 C C . SER A 1 90 ? 8.453 -2.790 -19.071 1.00 60.66 90 SER A C 1
ATOM 722 O O . SER A 1 90 ? 8.101 -2.916 -20.246 1.00 60.66 90 SER A O 1
ATOM 724 N N . HIS A 1 91 ? 7.583 -2.809 -18.059 1.00 60.53 91 HIS A N 1
ATOM 725 C CA . HIS A 1 91 ? 6.123 -2.716 -18.187 1.00 60.53 91 HIS A CA 1
ATOM 726 C C . HIS A 1 91 ? 5.392 -3.865 -18.909 1.00 60.53 91 HIS A C 1
ATOM 728 O O . HIS A 1 91 ? 4.268 -3.680 -19.388 1.00 60.53 91 HIS A O 1
ATOM 734 N N . PHE A 1 92 ? 5.970 -5.068 -18.978 1.00 64.00 92 PHE A N 1
ATOM 735 C CA . PHE A 1 92 ? 5.225 -6.241 -19.450 1.00 64.00 92 PHE A CA 1
ATOM 736 C C . PHE A 1 92 ? 4.255 -6.752 -18.380 1.00 64.00 92 PHE A C 1
ATOM 738 O O . PHE A 1 92 ? 4.599 -6.857 -17.204 1.00 64.00 92 PHE A O 1
ATOM 745 N N . ILE A 1 93 ? 3.042 -7.126 -18.803 1.00 66.56 93 ILE A N 1
ATOM 746 C CA . ILE A 1 93 ? 1.994 -7.645 -17.910 1.00 66.56 93 ILE A CA 1
ATOM 747 C C . ILE A 1 93 ? 2.451 -8.879 -17.115 1.00 66.56 93 ILE A C 1
ATOM 749 O O . ILE A 1 93 ? 2.052 -9.048 -15.968 1.00 66.56 93 ILE A O 1
ATOM 753 N N . ASP A 1 94 ? 3.332 -9.702 -17.687 1.00 66.81 94 ASP A N 1
ATOM 754 C CA . ASP A 1 94 ? 3.866 -10.895 -17.023 1.00 66.81 94 ASP A CA 1
ATOM 755 C C . ASP A 1 94 ? 4.777 -10.547 -15.836 1.00 66.81 94 ASP A C 1
ATOM 757 O O . ASP A 1 94 ? 4.813 -11.293 -14.860 1.00 66.81 94 ASP A O 1
ATOM 761 N N . THR A 1 95 ? 5.473 -9.405 -15.882 1.00 67.88 95 THR A N 1
ATOM 762 C CA . THR A 1 95 ? 6.259 -8.899 -14.748 1.00 67.88 95 THR A CA 1
ATOM 763 C C . THR A 1 95 ? 5.334 -8.562 -13.583 1.00 67.88 95 THR A C 1
ATOM 765 O O . THR A 1 95 ? 5.510 -9.089 -12.490 1.00 67.88 95 THR A O 1
ATOM 768 N N . PHE A 1 96 ? 4.272 -7.804 -13.866 1.00 69.75 96 PHE A N 1
ATOM 769 C CA . PHE A 1 96 ? 3.245 -7.442 -12.891 1.00 69.75 96 PHE A CA 1
ATOM 770 C C . PHE A 1 96 ? 2.549 -8.669 -12.282 1.00 69.75 96 PHE A C 1
ATOM 772 O O . PHE A 1 96 ? 2.372 -8.748 -11.070 1.00 69.75 96 PHE A O 1
ATOM 779 N N . LEU A 1 97 ? 2.187 -9.663 -13.102 1.00 76.44 97 LEU A N 1
ATOM 780 C CA . LEU A 1 97 ? 1.623 -10.924 -12.608 1.00 76.44 97 LEU A CA 1
ATOM 781 C C . LEU A 1 97 ? 2.631 -11.716 -11.763 1.00 76.44 97 LEU A C 1
ATOM 783 O O . LEU A 1 97 ? 2.2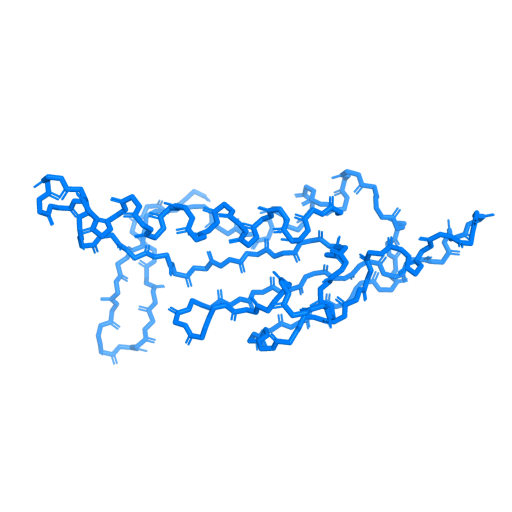42 -12.351 -10.784 1.00 76.44 97 LEU A O 1
ATOM 787 N N . GLY A 1 98 ? 3.916 -11.661 -12.116 1.00 76.00 98 GLY A N 1
ATOM 788 C CA . GLY A 1 98 ? 4.998 -12.227 -11.319 1.00 76.00 98 GLY A CA 1
ATOM 789 C C . GLY A 1 98 ? 5.096 -11.588 -9.936 1.00 76.00 98 GLY A C 1
ATOM 790 O O . GLY A 1 98 ? 5.196 -12.306 -8.943 1.00 76.00 98 GLY A O 1
ATOM 791 N N . ASP A 1 99 ? 4.998 -10.267 -9.835 1.00 73.38 99 ASP A N 1
ATOM 792 C CA . ASP A 1 99 ? 5.065 -9.603 -8.534 1.00 73.38 99 ASP A CA 1
ATOM 793 C C . ASP A 1 99 ? 3.798 -9.815 -7.706 1.00 73.38 99 ASP A C 1
ATOM 795 O O . ASP A 1 99 ? 3.901 -10.064 -6.506 1.00 73.38 99 ASP A O 1
ATOM 799 N N . ILE A 1 100 ? 2.619 -9.836 -8.343 1.00 78.44 100 ILE A N 1
ATOM 800 C CA . ILE A 1 100 ? 1.377 -10.268 -7.684 1.00 78.44 100 ILE A CA 1
ATOM 801 C C . ILE A 1 100 ? 1.531 -11.682 -7.130 1.00 78.44 100 ILE A C 1
ATOM 803 O O . ILE A 1 100 ? 1.103 -11.934 -6.012 1.00 78.44 100 ILE A O 1
ATOM 807 N N . SER A 1 101 ? 2.173 -12.599 -7.859 1.00 76.81 101 SER A N 1
ATOM 808 C CA . SER A 1 101 ? 2.376 -13.969 -7.368 1.00 76.81 101 SER A CA 1
ATOM 809 C C . SER A 1 101 ? 3.270 -14.053 -6.124 1.00 76.81 101 SER A C 1
ATOM 811 O O . SER A 1 101 ? 3.222 -15.051 -5.407 1.00 76.81 101 SER A O 1
ATOM 813 N N . ASN A 1 102 ? 4.051 -13.005 -5.838 1.00 73.44 102 ASN A N 1
ATOM 814 C CA . ASN A 1 102 ? 4.825 -12.886 -4.602 1.00 73.44 102 ASN A CA 1
ATOM 815 C C . ASN A 1 102 ? 4.002 -12.307 -3.439 1.00 73.44 102 ASN A C 1
ATOM 817 O O . ASN A 1 102 ? 4.467 -12.327 -2.298 1.00 73.44 102 ASN A O 1
ATOM 821 N N . LEU A 1 103 ? 2.804 -11.779 -3.704 1.00 76.25 103 LEU A N 1
ATOM 822 C CA . LEU A 1 103 ? 1.877 -11.316 -2.680 1.00 76.25 103 LEU A CA 1
ATOM 823 C C . LEU A 1 103 ? 0.976 -12.478 -2.263 1.00 76.25 103 LEU A C 1
ATOM 825 O O . LEU A 1 103 ? 0.238 -13.047 -3.063 1.00 76.25 103 LEU A O 1
ATOM 829 N N . GLN A 1 104 ? 1.025 -12.829 -0.982 1.00 77.75 104 GLN A N 1
ATOM 830 C CA . GLN A 1 104 ? 0.184 -13.889 -0.449 1.00 77.75 104 GLN A CA 1
ATOM 831 C C . GLN A 1 104 ? -1.234 -13.356 -0.198 1.00 77.75 104 GLN A C 1
ATOM 833 O O . GLN A 1 104 ? -1.466 -12.522 0.684 1.00 77.75 104 GLN A O 1
ATOM 838 N N . GLU A 1 105 ? -2.203 -13.845 -0.965 1.00 79.94 105 GLU A N 1
ATOM 839 C CA . GLU A 1 105 ? -3.615 -13.530 -0.756 1.00 79.94 105 GLU A CA 1
ATOM 840 C C . GLU A 1 105 ? -4.181 -14.339 0.416 1.00 79.94 105 GLU A C 1
ATOM 842 O O . GLU A 1 105 ? -3.975 -15.548 0.527 1.00 79.94 105 GLU A O 1
ATOM 847 N N . GLY A 1 106 ? -4.941 -13.685 1.293 1.00 84.00 106 GLY A N 1
ATOM 848 C CA . GLY A 1 106 ? -5.590 -14.383 2.392 1.00 84.00 106 GLY A CA 1
ATOM 849 C C . GLY A 1 106 ? -6.245 -13.472 3.414 1.00 84.00 106 GLY A C 1
ATOM 850 O O . GLY A 1 106 ? -6.272 -12.248 3.286 1.00 84.00 106 GLY A O 1
ATOM 851 N N . THR A 1 107 ? -6.806 -14.096 4.446 1.00 83.75 107 THR A N 1
ATOM 852 C CA . THR 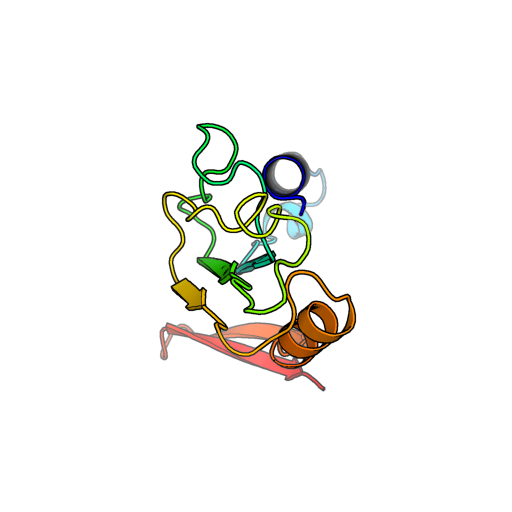A 1 107 ? -7.257 -13.384 5.649 1.00 83.75 107 THR A CA 1
ATOM 853 C C . THR A 1 107 ? -6.140 -13.380 6.677 1.00 83.75 107 THR A C 1
ATOM 855 O O . THR A 1 107 ? -5.550 -14.426 6.936 1.00 83.75 107 THR A O 1
ATOM 858 N N . TYR A 1 108 ? -5.878 -12.219 7.273 1.00 83.31 108 TYR A N 1
ATOM 859 C CA . TYR A 1 108 ? -4.836 -12.034 8.275 1.00 83.31 108 TYR A CA 1
ATOM 860 C C . TYR A 1 108 ? -5.435 -11.515 9.578 1.00 83.31 108 TYR A C 1
ATOM 862 O O . TYR A 1 108 ? -6.345 -10.682 9.571 1.00 83.31 108 TYR A O 1
ATOM 870 N N . GLU A 1 109 ? -4.893 -11.980 10.697 1.00 87.56 109 GLU A N 1
ATOM 871 C CA . GLU A 1 109 ? -5.170 -11.447 12.026 1.00 87.56 109 GLU A CA 1
ATOM 872 C C . GLU A 1 109 ? -3.895 -10.832 12.606 1.00 87.56 109 GLU A C 1
ATOM 874 O O . GLU A 1 109 ? -2.797 -11.350 12.420 1.00 87.56 109 GLU A O 1
ATOM 879 N N . TRP A 1 110 ? -4.034 -9.696 13.289 1.00 84.62 110 TRP A N 1
ATOM 880 C CA . TRP A 1 110 ? -2.908 -9.040 13.950 1.00 84.62 110 TRP A CA 1
ATOM 881 C C . TRP A 1 110 ? -2.550 -9.787 15.239 1.00 84.62 110 TRP A C 1
ATOM 883 O O . TRP A 1 110 ? -3.340 -9.785 16.191 1.00 84.62 110 TRP A O 1
ATOM 893 N N . ASP A 1 111 ? -1.362 -10.390 15.283 1.00 87.94 111 ASP A N 1
ATOM 894 C CA . ASP A 1 111 ? -0.789 -10.994 16.485 1.00 87.94 111 ASP A CA 1
ATOM 895 C C . ASP A 1 111 ? -0.091 -9.899 17.303 1.00 87.94 111 ASP A C 1
ATOM 897 O O . ASP A 1 111 ? 0.930 -9.335 16.906 1.00 87.94 111 ASP A O 1
ATOM 901 N N . LYS A 1 112 ? -0.673 -9.568 18.461 1.00 88.44 112 LYS A N 1
ATOM 902 C CA . LYS A 1 112 ? -0.158 -8.504 19.333 1.00 88.44 112 LYS A CA 1
ATOM 903 C C . LYS A 1 112 ? 1.152 -8.860 20.025 1.00 88.44 112 LYS A C 1
ATOM 905 O O . LYS A 1 112 ? 1.871 -7.938 20.389 1.00 88.44 112 LYS A O 1
ATOM 910 N N . ASP A 1 113 ? 1.427 -10.140 20.249 1.00 92.06 113 ASP A N 1
ATOM 911 C CA . ASP A 1 113 ? 2.606 -10.569 21.004 1.00 92.06 113 ASP A CA 1
ATOM 912 C C . ASP A 1 113 ? 3.850 -10.581 20.111 1.00 92.06 113 ASP A C 1
ATOM 914 O O . ASP A 1 113 ? 4.961 -10.337 20.579 1.00 92.06 113 ASP A O 1
ATOM 918 N N . LYS A 1 114 ? 3.651 -10.847 18.818 1.00 88.06 114 LYS A N 1
ATOM 919 C CA . LYS A 1 114 ? 4.711 -10.863 17.804 1.00 88.06 114 LYS A CA 1
ATOM 920 C C . LYS A 1 114 ? 4.820 -9.575 16.992 1.00 88.06 114 LYS A C 1
ATOM 922 O O . LYS A 1 114 ? 5.778 -9.426 16.244 1.00 88.06 114 LYS A O 1
ATOM 927 N N . GLU A 1 115 ? 3.848 -8.675 17.140 1.00 85.12 115 GLU A N 1
ATOM 928 C CA . GLU A 1 115 ? 3.725 -7.439 16.357 1.00 85.12 115 GLU A CA 1
ATOM 929 C C . GLU A 1 115 ? 3.733 -7.698 14.837 1.00 85.12 115 GLU A C 1
ATOM 931 O O . GLU A 1 115 ? 4.346 -6.962 14.065 1.00 85.12 115 GLU A O 1
ATOM 936 N N . GLU A 1 116 ? 3.031 -8.749 14.399 1.00 84.38 116 GLU A N 1
ATOM 937 C CA . GLU A 1 116 ? 2.979 -9.166 12.993 1.00 84.38 116 GLU A CA 1
ATOM 938 C C . GLU A 1 116 ? 1.561 -9.566 12.547 1.00 84.38 116 GLU A C 1
ATOM 940 O O . GLU A 1 116 ? 0.719 -9.990 13.344 1.00 84.38 116 GLU A O 1
ATOM 945 N N . TRP A 1 117 ? 1.282 -9.447 11.244 1.00 81.50 117 TRP A N 1
ATOM 946 C CA . TRP A 1 117 ? 0.069 -10.001 10.638 1.00 81.50 117 TRP A CA 1
ATOM 947 C C . TRP A 1 117 ? 0.263 -11.496 10.383 1.00 81.50 117 TRP A C 1
ATOM 949 O O . TRP A 1 117 ? 1.072 -11.890 9.546 1.00 81.50 117 TRP A O 1
ATOM 959 N N . VAL A 1 118 ? -0.509 -12.335 11.070 1.00 89.12 118 VAL A N 1
ATOM 960 C CA . VAL A 1 118 ? -0.475 -13.790 10.905 1.00 89.12 118 VAL A CA 1
ATOM 961 C C . VAL A 1 118 ? -1.601 -14.209 9.977 1.00 89.12 118 VAL A C 1
ATOM 963 O O . VAL A 1 118 ? -2.767 -13.871 10.196 1.00 89.12 118 VAL A O 1
ATOM 966 N N . CYS A 1 119 ? -1.264 -14.961 8.933 1.00 87.19 119 CYS A N 1
ATOM 967 C CA . CYS A 1 119 ? -2.288 -15.456 8.035 1.00 87.19 119 CYS A CA 1
ATOM 968 C C . CYS A 1 119 ? -3.150 -16.545 8.686 1.00 87.19 119 CYS A C 1
ATOM 970 O O . CYS A 1 119 ? -2.632 -17.526 9.220 1.00 87.19 119 CYS A O 1
ATOM 972 N N . THR A 1 120 ? -4.470 -16.396 8.595 1.00 88.50 120 THR A N 1
ATOM 973 C CA . THR A 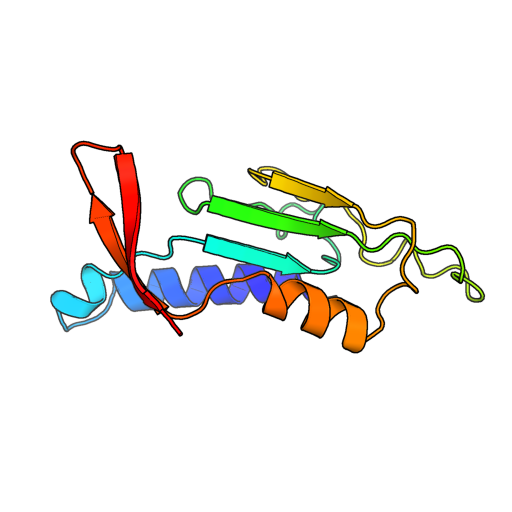1 120 ? -5.463 -17.356 9.095 1.00 88.50 120 THR A CA 1
ATOM 974 C C . THR A 1 120 ? -6.138 -18.154 7.985 1.00 88.50 120 THR A C 1
ATOM 976 O O . THR A 1 120 ? -6.650 -19.242 8.242 1.00 88.50 120 THR A O 1
ATOM 979 N N . ASN A 1 121 ? -6.127 -17.641 6.752 1.00 87.38 121 ASN A N 1
ATOM 980 C CA . ASN A 1 121 ? -6.649 -18.339 5.582 1.00 87.38 121 ASN A CA 1
ATOM 981 C C . ASN A 1 121 ? -5.938 -17.876 4.302 1.00 87.38 121 ASN A C 1
ATOM 983 O O . ASN A 1 121 ? -6.514 -17.115 3.523 1.00 87.38 121 ASN A O 1
ATOM 987 N N . CYS A 1 122 ? -4.682 -18.279 4.133 1.00 81.56 122 CYS A N 1
ATOM 988 C CA . CYS A 1 122 ? -3.925 -18.066 2.901 1.00 81.56 122 CYS A CA 1
ATOM 989 C C . CYS A 1 122 ? -3.893 -19.366 2.114 1.00 81.56 122 CYS A C 1
ATOM 991 O O . CYS A 1 122 ? -3.750 -20.436 2.711 1.00 81.56 122 CYS A O 1
ATOM 993 N N . ASN A 1 123 ? -3.998 -19.249 0.794 1.00 61.16 123 ASN A N 1
ATOM 994 C CA . ASN A 1 123 ? -3.775 -20.354 -0.134 1.00 61.16 123 ASN A CA 1
ATOM 995 C C . ASN A 1 123 ? -2.396 -20.236 -0.775 1.00 61.16 123 ASN A C 1
ATOM 997 O O . ASN A 1 123 ? -1.951 -19.086 -0.983 1.00 61.16 123 ASN A O 1
#

Sequence (123 aa):
MGDVYGKGFVKAIKEYIKNHKDPRVRRVLISLVADFDPFQAGSKYGKADPNIYTQQFIHDGFWDIFGAGWLANENEEGADETKDDEKKSSHFIDTFLGDISNLQEGTYEWDKDKEEWVCTNCN